Protein AF-A0A8T7BD33-F1 (afdb_monomer_lite)

Secondary structure (DSSP, 8-state):
-------HHHHHHHHHHHHHHHS-TTS-HHHHHHHHHHHHHHHHHS----HHHHHHHHHHHHHHHHHHHHHHHHHHHHHHHHHHHHHHHHT-

Structure (mmCIF, N/CA/C/O backbone):
data_AF-A0A8T7BD33-F1
#
_entry.id   AF-A0A8T7BD33-F1
#
loop_
_atom_site.group_PDB
_atom_site.id
_atom_site.type_symbol
_atom_site.label_atom_id
_atom_site.label_alt_id
_atom_site.label_comp_id
_atom_site.label_asym_id
_atom_site.label_entity_id
_atom_site.label_seq_id
_atom_site.pdbx_PDB_ins_code
_atom_site.Cartn_x
_atom_site.Cartn_y
_atom_site.Cartn_z
_atom_site.occupancy
_atom_site.B_iso_or_equiv
_atom_site.auth_seq_id
_atom_site.auth_comp_id
_atom_site.auth_asym_id
_atom_site.auth_atom_id
_atom_site.pdbx_PDB_model_num
ATOM 1 N N . MET A 1 1 ? -14.824 6.650 -11.622 1.00 39.34 1 MET A N 1
ATOM 2 C CA . MET A 1 1 ? -13.967 5.754 -12.423 1.00 39.34 1 MET A CA 1
ATOM 3 C C . MET A 1 1 ? -12.548 6.201 -12.117 1.00 39.34 1 MET A C 1
ATOM 5 O O . MET A 1 1 ? -12.193 7.288 -12.539 1.00 39.34 1 MET A O 1
ATOM 9 N N . ASN A 1 2 ? -11.816 5.511 -11.240 1.00 43.53 2 ASN A N 1
ATOM 10 C CA . ASN A 1 2 ? -10.438 5.916 -10.944 1.00 43.53 2 ASN A CA 1
ATOM 11 C C . ASN A 1 2 ? -9.597 5.596 -12.179 1.00 43.53 2 ASN A C 1
ATOM 13 O O . ASN A 1 2 ? -9.461 4.419 -12.508 1.00 43.53 2 ASN A O 1
ATOM 17 N N . ASP A 1 3 ? -9.090 6.626 -12.856 1.00 55.22 3 ASP A N 1
ATOM 18 C CA . ASP A 1 3 ? -8.107 6.466 -13.922 1.00 55.22 3 ASP A CA 1
ATOM 19 C C . ASP A 1 3 ? -6.875 5.790 -13.327 1.00 55.22 3 ASP A C 1
ATOM 21 O O . ASP A 1 3 ? -6.102 6.373 -12.565 1.00 55.22 3 ASP A O 1
ATOM 25 N N . ILE A 1 4 ? -6.748 4.502 -13.623 1.00 55.19 4 ILE A N 1
ATOM 26 C CA . ILE A 1 4 ? -5.541 3.740 -13.355 1.00 55.19 4 ILE A CA 1
ATOM 27 C C . ILE A 1 4 ? -4.458 4.384 -14.231 1.00 55.19 4 ILE A C 1
ATOM 29 O O . ILE A 1 4 ? -4.679 4.507 -15.440 1.00 55.19 4 ILE A O 1
ATOM 33 N N . PRO A 1 5 ? -3.323 4.833 -13.664 1.00 61.16 5 PRO A N 1
ATOM 34 C CA . PRO A 1 5 ? -2.234 5.363 -14.472 1.00 61.16 5 PRO A CA 1
ATOM 35 C C . PRO A 1 5 ? -1.790 4.313 -15.497 1.00 61.16 5 PRO A C 1
ATOM 37 O O . PRO A 1 5 ? -1.937 3.110 -15.268 1.00 61.16 5 PRO A O 1
ATOM 40 N N . ALA A 1 6 ? -1.283 4.789 -16.636 1.00 66.00 6 ALA A N 1
ATOM 41 C CA . ALA A 1 6 ? -0.788 3.959 -17.731 1.00 66.00 6 ALA A CA 1
ATOM 42 C C . ALA A 1 6 ? 0.082 2.798 -17.205 1.00 66.00 6 ALA A C 1
ATOM 44 O O . ALA A 1 6 ? 0.824 2.972 -16.234 1.00 66.00 6 ALA A O 1
ATOM 45 N N . SER A 1 7 ? -0.040 1.617 -17.818 1.00 71.75 7 SER A N 1
ATOM 46 C CA . SER A 1 7 ? 0.723 0.424 -17.436 1.00 71.75 7 SER A CA 1
ATOM 47 C C . SER A 1 7 ? 2.222 0.747 -17.378 1.00 71.75 7 SER A C 1
ATOM 49 O O . SER A 1 7 ? 2.687 1.564 -18.176 1.00 71.75 7 SER A O 1
ATOM 51 N N . PRO A 1 8 ? 3.019 0.090 -16.514 1.00 72.25 8 PRO A N 1
ATOM 52 C CA . PRO A 1 8 ? 4.477 0.205 -16.570 1.00 72.25 8 PRO A CA 1
ATOM 53 C C . PRO A 1 8 ? 5.040 0.026 -17.993 1.00 72.25 8 PRO A C 1
ATOM 55 O O . PRO A 1 8 ? 5.938 0.761 -18.401 1.00 72.25 8 PRO A O 1
ATOM 58 N N . GLY A 1 9 ? 4.442 -0.869 -18.792 1.00 74.75 9 GLY A N 1
ATOM 59 C CA . GLY A 1 9 ? 4.784 -1.043 -20.208 1.00 74.75 9 GLY A CA 1
ATOM 60 C C . GLY A 1 9 ? 4.503 0.192 -21.075 1.00 74.75 9 GLY A C 1
ATOM 61 O O . GLY A 1 9 ? 5.329 0.556 -21.910 1.00 74.75 9 GLY A O 1
ATOM 62 N N . ASP A 1 10 ? 3.397 0.893 -20.825 1.00 78.25 10 ASP A N 1
ATOM 63 C CA . ASP A 1 10 ? 3.019 2.111 -21.554 1.00 78.25 10 ASP A CA 1
ATOM 64 C C . ASP A 1 10 ? 3.977 3.270 -21.227 1.00 78.25 10 ASP A C 1
ATOM 66 O O . ASP A 1 10 ? 4.312 4.088 -22.087 1.00 78.25 10 ASP A O 1
ATOM 70 N N . ILE A 1 11 ? 4.447 3.341 -19.976 1.00 80.19 11 ILE A N 1
ATOM 71 C CA . ILE A 1 11 ? 5.431 4.335 -19.529 1.00 80.19 11 ILE A CA 1
ATOM 72 C C . ILE A 1 11 ? 6.773 4.083 -20.223 1.00 80.19 11 ILE A C 1
ATOM 74 O O . ILE A 1 11 ? 7.371 5.021 -20.752 1.00 80.19 11 ILE A O 1
ATOM 78 N N . ILE A 1 12 ? 7.209 2.823 -20.283 1.00 79.50 12 ILE A N 1
ATOM 79 C CA . ILE A 1 12 ? 8.423 2.404 -20.992 1.00 79.50 12 ILE A CA 1
ATOM 80 C C . ILE A 1 12 ? 8.339 2.771 -22.476 1.00 79.50 12 ILE A C 1
ATOM 82 O O . ILE A 1 12 ? 9.262 3.379 -23.026 1.00 79.50 12 ILE A O 1
ATOM 86 N N . GLU A 1 13 ? 7.226 2.449 -23.133 1.00 82.00 13 GLU A N 1
ATOM 87 C CA . GLU A 1 13 ? 7.043 2.749 -24.550 1.00 82.00 13 GLU A CA 1
ATOM 88 C C . GLU A 1 13 ? 7.069 4.258 -24.817 1.00 82.00 13 GLU A C 1
ATOM 90 O O . GLU A 1 13 ? 7.728 4.722 -25.751 1.00 82.00 13 GLU A O 1
ATOM 95 N N . ARG A 1 14 ? 6.435 5.046 -23.949 1.00 84.12 14 ARG A N 1
ATOM 96 C CA . ARG A 1 14 ? 6.412 6.505 -24.048 1.00 84.12 14 ARG A CA 1
ATOM 97 C C . ARG A 1 14 ? 7.782 7.138 -23.787 1.00 84.12 14 ARG A C 1
ATOM 99 O O . ARG A 1 14 ? 8.150 8.084 -24.488 1.00 84.12 14 ARG A O 1
ATOM 106 N N . ILE A 1 15 ? 8.566 6.612 -22.841 1.00 84.69 15 ILE A N 1
ATOM 107 C CA . ILE A 1 15 ? 9.968 7.016 -22.630 1.00 84.69 15 ILE A CA 1
ATOM 108 C C . ILE A 1 15 ? 10.784 6.715 -23.887 1.00 84.69 15 ILE A C 1
ATOM 110 O O . ILE A 1 15 ? 11.503 7.587 -24.372 1.00 84.69 15 ILE A O 1
ATOM 114 N N . MET A 1 16 ? 10.623 5.525 -24.470 1.00 82.81 16 MET A N 1
ATOM 115 C CA . MET A 1 16 ? 11.316 5.157 -25.703 1.00 82.81 16 MET A CA 1
ATOM 116 C C . MET A 1 16 ? 10.926 6.043 -26.890 1.00 82.81 16 MET A C 1
ATOM 118 O O . MET A 1 16 ? 11.795 6.432 -27.668 1.00 82.81 16 MET A O 1
ATOM 122 N N . GLN A 1 17 ? 9.646 6.385 -27.044 1.00 85.94 17 GLN A N 1
ATOM 123 C CA . GLN A 1 17 ? 9.189 7.309 -28.087 1.00 85.94 17 GLN A CA 1
ATOM 124 C C . GLN A 1 17 ? 9.758 8.718 -27.881 1.00 85.94 17 GLN A C 1
ATOM 126 O O . GLN A 1 17 ? 10.231 9.332 -28.835 1.00 85.94 17 GLN A O 1
ATOM 131 N N . THR A 1 18 ? 9.787 9.201 -26.638 1.00 87.06 18 THR A N 1
ATOM 132 C CA . THR A 1 18 ? 10.353 10.516 -26.298 1.00 87.06 18 THR A CA 1
ATOM 133 C C . THR A 1 18 ? 11.862 10.552 -26.548 1.00 87.06 18 THR A C 1
ATOM 135 O O . THR A 1 18 ? 12.363 11.498 -27.150 1.00 87.06 18 THR A O 1
ATOM 138 N N . ALA A 1 19 ? 12.585 9.497 -26.161 1.00 84.44 19 ALA A N 1
ATOM 139 C CA . ALA A 1 19 ? 14.015 9.362 -26.416 1.00 84.44 19 ALA A CA 1
ATOM 140 C C . ALA A 1 19 ? 14.321 9.329 -27.921 1.00 84.44 19 ALA A C 1
ATOM 142 O O . ALA A 1 19 ? 15.228 10.018 -28.376 1.00 84.44 19 ALA A O 1
ATOM 143 N N . LYS A 1 20 ? 13.527 8.593 -28.714 1.00 82.25 20 LYS A N 1
ATOM 144 C CA . LYS A 1 20 ? 13.647 8.584 -30.180 1.00 82.25 20 LYS A CA 1
ATOM 145 C C . LYS A 1 20 ? 13.398 9.962 -30.792 1.00 82.25 20 LYS A C 1
ATOM 147 O O . LYS A 1 20 ? 14.148 10.354 -31.674 1.00 82.25 20 LYS A O 1
ATOM 152 N N . ALA A 1 21 ? 12.391 10.694 -30.317 1.00 85.06 21 ALA A N 1
ATOM 153 C CA . ALA A 1 21 ? 12.073 12.035 -30.809 1.00 85.06 21 ALA A CA 1
ATOM 154 C C . ALA A 1 21 ? 13.138 13.088 -30.443 1.00 85.06 21 ALA A C 1
ATOM 156 O O . ALA A 1 21 ? 13.270 14.092 -31.137 1.00 85.06 21 ALA A O 1
ATOM 157 N N . ALA A 1 22 ? 13.897 12.866 -29.366 1.00 85.19 22 ALA A N 1
ATOM 158 C CA . ALA A 1 22 ? 14.989 13.739 -28.942 1.00 85.19 22 ALA A CA 1
ATOM 159 C C . ALA A 1 22 ? 16.317 13.473 -29.681 1.00 85.19 22 ALA A C 1
ATOM 161 O O . ALA A 1 22 ? 17.226 14.302 -29.618 1.00 85.19 22 ALA A O 1
ATOM 162 N N . LEU A 1 23 ? 16.451 12.331 -30.368 1.00 85.12 23 LEU A N 1
ATOM 163 C CA . LEU A 1 23 ? 17.664 11.966 -31.100 1.00 85.12 23 LEU A CA 1
ATOM 164 C C . LEU A 1 23 ? 17.633 12.509 -32.541 1.00 85.12 23 LEU A C 1
ATOM 166 O O . LEU A 1 23 ? 16.640 12.321 -33.242 1.00 85.12 23 LEU A O 1
ATOM 170 N N . PRO A 1 24 ? 18.725 13.126 -33.031 1.00 84.19 24 PRO A N 1
ATOM 171 C CA . PRO A 1 24 ? 18.834 13.532 -34.429 1.00 84.19 24 PRO A CA 1
ATOM 172 C C . PRO A 1 24 ? 18.730 12.342 -35.397 1.00 84.19 24 PRO A C 1
ATOM 174 O O . PRO A 1 24 ? 19.282 11.270 -35.144 1.00 84.19 24 PRO A O 1
ATOM 177 N N . GLU A 1 25 ? 18.120 12.559 -36.564 1.00 79.75 25 GLU A N 1
ATOM 178 C CA . GLU A 1 25 ? 18.055 11.575 -37.664 1.00 79.75 25 GLU A CA 1
ATOM 179 C C . GLU A 1 25 ? 19.448 11.070 -38.099 1.00 79.75 25 GLU A C 1
ATOM 181 O O . GLU A 1 25 ? 19.584 9.931 -38.537 1.00 79.75 25 GLU A O 1
ATOM 186 N N . SER A 1 26 ? 20.496 11.884 -37.915 1.00 83.31 26 SER A N 1
ATOM 187 C CA . SER A 1 26 ? 21.891 11.568 -38.255 1.00 83.31 26 SER A CA 1
ATOM 188 C C . SER A 1 26 ? 22.571 10.549 -37.332 1.00 83.31 26 SER A C 1
ATOM 190 O O . SER A 1 26 ? 23.690 10.122 -37.623 1.00 83.31 26 SER A O 1
ATOM 192 N N . VAL A 1 27 ? 21.936 10.156 -36.225 1.00 84.94 27 VAL A N 1
ATOM 193 C CA . VAL A 1 27 ? 22.467 9.135 -35.314 1.00 84.94 27 VAL A CA 1
ATOM 194 C C . VAL A 1 27 ? 22.327 7.752 -35.954 1.00 84.94 27 VAL A C 1
ATOM 196 O O . VAL A 1 27 ? 21.237 7.372 -36.394 1.00 84.94 27 VAL A O 1
ATOM 199 N N . SER A 1 28 ? 23.422 6.986 -35.985 1.00 86.81 28 SER A N 1
ATOM 200 C CA . SER A 1 28 ? 23.424 5.629 -36.539 1.00 86.81 28 SER A CA 1
ATOM 201 C C . SER A 1 28 ? 22.501 4.694 -35.754 1.00 86.81 28 SER A C 1
ATOM 203 O O . SER A 1 28 ? 22.255 4.884 -34.559 1.00 86.81 28 SER A O 1
ATOM 205 N N . ASN A 1 29 ? 21.997 3.658 -36.427 1.00 86.06 29 ASN A N 1
ATOM 206 C CA . ASN A 1 29 ? 21.123 2.670 -35.794 1.00 86.06 29 ASN A CA 1
ATOM 207 C C . ASN A 1 29 ? 21.812 1.968 -34.613 1.00 86.06 29 ASN A C 1
ATOM 209 O O . ASN A 1 29 ? 21.190 1.831 -33.568 1.00 86.06 29 ASN A O 1
ATOM 213 N N . ASP A 1 30 ? 23.111 1.677 -34.713 1.00 87.62 30 ASP A N 1
ATOM 214 C CA . ASP A 1 30 ? 23.883 1.061 -33.624 1.00 87.62 30 ASP A CA 1
ATOM 215 C C . ASP A 1 30 ? 23.887 1.913 -32.343 1.00 87.62 30 ASP A C 1
ATOM 217 O O . ASP A 1 30 ? 23.778 1.401 -31.229 1.00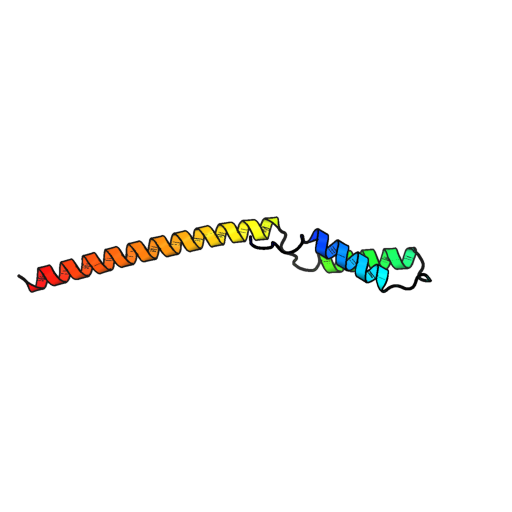 87.62 30 ASP A O 1
ATOM 221 N N . VAL A 1 31 ? 23.973 3.241 -32.479 1.00 86.62 31 VAL A N 1
ATOM 222 C CA . VAL A 1 31 ? 23.913 4.154 -31.328 1.00 86.62 31 VAL A CA 1
ATOM 223 C C . VAL A 1 31 ? 22.492 4.220 -30.767 1.00 86.62 31 VAL A C 1
ATOM 225 O O . VAL A 1 31 ? 22.321 4.242 -29.549 1.00 86.62 31 VAL A O 1
ATOM 228 N N . LYS A 1 32 ? 21.464 4.199 -31.627 1.00 83.62 32 LYS A N 1
ATOM 229 C CA . LYS A 1 32 ? 20.056 4.143 -31.193 1.00 83.62 32 LYS A CA 1
ATOM 230 C C . LYS A 1 32 ? 19.764 2.862 -30.405 1.00 83.62 32 LYS A C 1
ATOM 232 O O . LYS A 1 32 ? 19.082 2.931 -29.383 1.00 83.62 32 LYS A O 1
ATOM 237 N N . ASP A 1 33 ? 20.307 1.729 -30.838 1.00 87.50 33 ASP A N 1
ATOM 238 C CA . ASP A 1 33 ? 20.128 0.435 -30.176 1.00 87.50 33 ASP A CA 1
ATOM 239 C C . ASP A 1 33 ? 20.855 0.382 -28.827 1.00 87.50 33 ASP A C 1
ATOM 241 O O . ASP A 1 33 ? 20.266 -0.047 -27.833 1.00 87.50 33 ASP A O 1
ATOM 245 N N . ASN A 1 34 ? 22.071 0.930 -28.743 1.00 88.75 34 ASN A N 1
ATOM 246 C CA . ASN A 1 34 ? 22.795 1.060 -27.474 1.00 88.75 34 ASN A CA 1
ATOM 247 C C . ASN A 1 34 ? 22.074 1.978 -26.474 1.00 88.75 34 ASN A C 1
ATOM 249 O O . ASN A 1 34 ? 21.979 1.654 -25.292 1.00 88.75 34 ASN A O 1
ATOM 253 N N . ILE A 1 35 ? 21.515 3.103 -26.934 1.00 86.56 35 ILE A N 1
ATOM 254 C CA . ILE A 1 35 ? 20.717 4.001 -26.083 1.00 86.56 35 ILE A CA 1
ATOM 255 C C . ILE A 1 35 ? 19.441 3.301 -25.604 1.00 86.56 35 ILE A C 1
ATOM 257 O O . ILE A 1 35 ? 19.062 3.434 -24.442 1.00 86.56 35 ILE A O 1
ATOM 261 N N . ARG A 1 36 ? 18.781 2.526 -26.474 1.00 84.88 36 ARG A N 1
ATOM 262 C CA . ARG A 1 36 ? 17.597 1.739 -26.108 1.00 84.88 36 ARG A CA 1
ATOM 263 C C . ARG A 1 36 ? 17.928 0.701 -25.036 1.00 84.88 36 ARG A C 1
ATOM 265 O O . ARG A 1 36 ? 17.164 0.575 -24.084 1.00 84.88 36 ARG A O 1
ATOM 272 N N . ALA A 1 37 ? 19.048 -0.006 -25.177 1.00 87.62 37 ALA A N 1
ATOM 273 C CA . ALA A 1 37 ? 19.509 -0.979 -24.191 1.00 87.62 37 ALA A CA 1
ATOM 274 C C . ALA A 1 37 ? 19.798 -0.317 -22.835 1.00 87.62 37 ALA A C 1
ATOM 276 O O . ALA A 1 37 ? 19.291 -0.785 -21.821 1.00 87.62 37 ALA A O 1
ATOM 277 N N . ALA A 1 38 ? 20.501 0.820 -22.828 1.00 87.38 38 ALA A N 1
ATOM 278 C CA . ALA A 1 38 ? 20.804 1.565 -21.606 1.00 87.38 38 ALA A CA 1
ATOM 279 C C . ALA A 1 38 ? 19.540 2.092 -20.900 1.00 87.38 38 ALA A C 1
ATOM 281 O O . ALA A 1 38 ? 19.427 2.016 -19.681 1.00 87.38 38 ALA A O 1
ATOM 282 N N . ILE A 1 39 ? 18.553 2.597 -21.651 1.00 85.38 39 ILE A N 1
ATOM 283 C CA . ILE A 1 39 ? 17.264 3.023 -21.081 1.00 85.38 39 ILE A CA 1
ATOM 284 C C . ILE A 1 39 ? 16.516 1.827 -20.485 1.00 85.38 39 ILE A C 1
ATOM 286 O O . ILE A 1 39 ? 15.933 1.947 -19.412 1.00 85.38 39 ILE A O 1
ATOM 290 N N . GLN A 1 40 ? 16.526 0.681 -21.167 1.00 82.56 40 GLN A N 1
ATOM 291 C CA . GLN A 1 40 ? 15.857 -0.520 -20.676 1.00 82.56 40 GLN A CA 1
ATOM 292 C C . GLN A 1 40 ? 16.515 -1.055 -19.398 1.00 82.56 40 GLN A C 1
ATOM 294 O O . GLN A 1 40 ? 15.803 -1.462 -18.488 1.00 82.56 40 GLN A O 1
ATOM 299 N N . GLU A 1 41 ? 17.845 -1.021 -19.317 1.00 86.19 41 GLU A N 1
ATOM 300 C CA . GLU A 1 41 ? 18.614 -1.393 -18.125 1.00 86.19 41 GLU A CA 1
ATOM 301 C C . GLU A 1 41 ? 18.281 -0.476 -16.943 1.00 86.19 41 GLU A C 1
ATOM 303 O O . GLU A 1 41 ? 17.856 -0.960 -15.900 1.00 86.19 41 GLU A O 1
ATOM 308 N N . VAL A 1 42 ? 18.315 0.846 -17.143 1.00 82.81 42 VAL A N 1
ATOM 309 C CA . VAL A 1 42 ? 17.953 1.817 -16.098 1.00 82.81 42 VAL A CA 1
ATOM 310 C C . VAL A 1 42 ? 16.511 1.635 -15.621 1.00 82.81 42 VAL A C 1
ATOM 312 O O . VAL A 1 42 ? 16.246 1.781 -14.434 1.00 82.81 42 VAL A O 1
ATOM 315 N N . ILE A 1 43 ? 15.563 1.319 -16.510 1.00 78.94 43 ILE A N 1
ATOM 316 C CA . ILE A 1 43 ? 14.171 1.083 -16.098 1.00 78.94 43 ILE A CA 1
ATOM 317 C C . ILE A 1 43 ? 14.009 -0.246 -15.354 1.00 78.94 43 ILE A C 1
ATOM 319 O O . ILE A 1 43 ? 13.194 -0.318 -14.441 1.00 78.94 43 ILE A O 1
ATOM 323 N N . ASN A 1 44 ? 14.777 -1.276 -15.708 1.00 77.88 44 ASN A N 1
ATOM 324 C CA . ASN A 1 44 ? 14.776 -2.539 -14.970 1.00 77.88 44 ASN A CA 1
ATOM 325 C C . ASN A 1 44 ? 15.409 -2.391 -13.574 1.00 77.88 44 ASN A C 1
ATOM 327 O O . ASN A 1 44 ? 15.018 -3.112 -12.661 1.00 77.88 44 ASN A O 1
ATOM 331 N N . ASP A 1 45 ? 16.362 -1.467 -13.422 1.00 78.00 45 ASP A N 1
ATOM 332 C CA . ASP A 1 45 ? 17.009 -1.142 -12.144 1.00 78.00 45 ASP A CA 1
ATOM 333 C C . ASP A 1 45 ? 16.164 -0.215 -11.256 1.00 78.00 45 ASP A C 1
ATOM 335 O O . ASP A 1 45 ? 16.376 -0.142 -10.042 1.00 78.00 45 ASP A O 1
ATOM 339 N N . LEU A 1 46 ? 15.206 0.514 -11.836 1.00 75.56 46 LEU A N 1
ATOM 340 C CA . LEU A 1 46 ? 14.186 1.198 -11.052 1.00 75.56 46 LEU A CA 1
ATOM 341 C C . LEU A 1 46 ? 13.301 0.127 -10.399 1.00 75.56 46 LEU A C 1
ATOM 343 O O . LEU A 1 46 ? 12.846 -0.795 -11.068 1.00 75.56 46 LEU A O 1
ATOM 347 N N . ASP A 1 47 ? 13.042 0.262 -9.096 1.00 66.62 47 ASP A N 1
ATOM 348 C CA . ASP A 1 47 ? 12.140 -0.610 -8.326 1.00 66.62 47 ASP A CA 1
ATOM 349 C C . ASP A 1 47 ? 10.680 -0.373 -8.761 1.00 66.62 47 ASP A C 1
ATOM 351 O O . ASP A 1 47 ? 9.874 0.277 -8.088 1.00 66.62 47 ASP A O 1
ATOM 355 N N . VAL A 1 48 ? 10.373 -0.776 -9.994 1.00 71.19 48 VAL A N 1
ATOM 356 C CA . VAL A 1 48 ? 9.081 -0.576 -10.634 1.00 71.19 48 VAL A CA 1
ATOM 357 C C . VAL A 1 48 ? 8.119 -1.600 -10.058 1.00 71.19 48 VAL A C 1
ATOM 359 O O . VAL A 1 48 ? 8.136 -2.769 -10.435 1.00 71.19 48 VAL A O 1
ATOM 362 N N . VAL A 1 49 ? 7.229 -1.133 -9.182 1.00 67.88 49 VAL A N 1
ATOM 363 C CA . VAL A 1 49 ? 6.099 -1.937 -8.710 1.00 67.88 49 VAL A CA 1
ATOM 364 C C . VAL A 1 49 ? 5.231 -2.290 -9.912 1.00 67.88 49 VAL A C 1
ATOM 366 O O . VAL A 1 49 ? 4.710 -1.414 -10.615 1.00 67.88 49 VAL A O 1
ATOM 369 N N . THR A 1 50 ? 5.080 -3.585 -10.162 1.00 75.12 50 THR A N 1
ATOM 370 C CA . THR A 1 50 ? 4.246 -4.067 -11.258 1.00 75.12 50 THR A CA 1
ATOM 371 C C . THR A 1 50 ? 2.782 -3.730 -10.990 1.00 75.12 50 THR A C 1
ATOM 373 O O . TH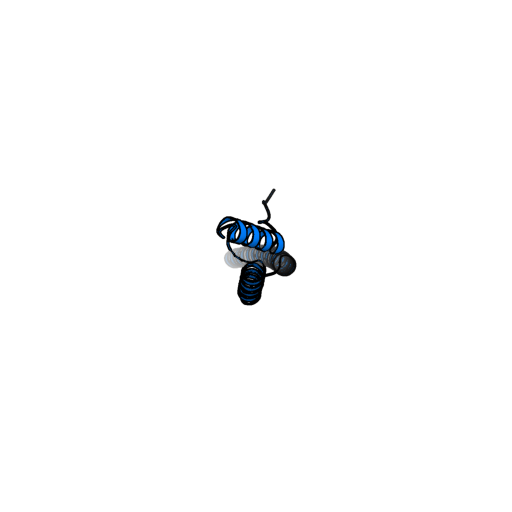R A 1 50 ? 2.343 -3.539 -9.852 1.00 75.12 50 THR A O 1
ATOM 376 N N . ARG A 1 51 ? 1.977 -3.659 -12.054 1.00 77.75 51 ARG A N 1
ATOM 377 C CA . ARG A 1 51 ? 0.538 -3.415 -11.900 1.00 77.75 51 ARG A CA 1
ATOM 378 C C . ARG A 1 51 ? -0.130 -4.490 -11.036 1.00 77.75 51 ARG A C 1
ATOM 380 O O . ARG A 1 51 ? -0.993 -4.156 -10.229 1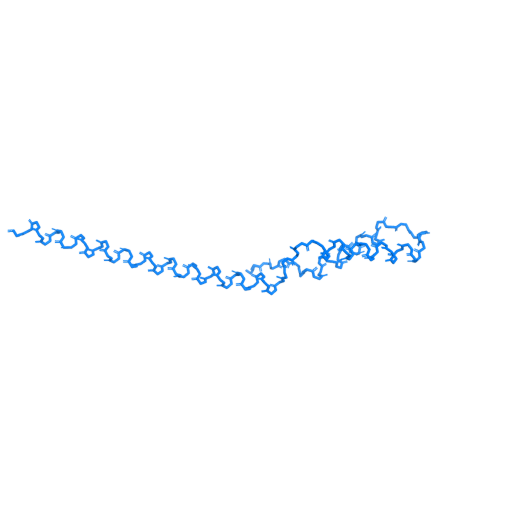.00 77.75 51 ARG A O 1
ATOM 387 N N . ASP A 1 52 ? 0.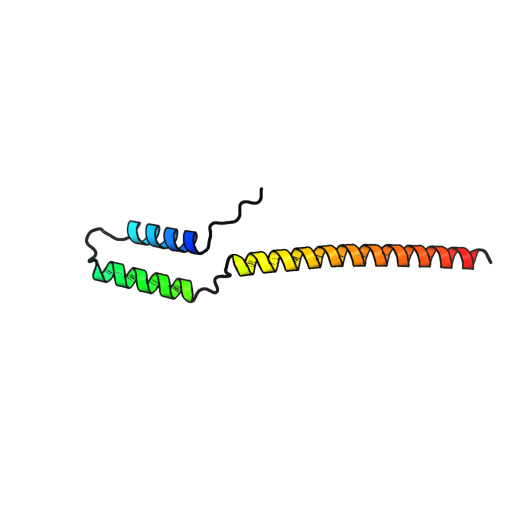310 -5.736 -11.168 1.00 76.31 52 ASP A N 1
ATOM 388 C CA . ASP A 1 52 ? -0.219 -6.867 -10.409 1.00 76.31 52 ASP A CA 1
ATOM 389 C C . ASP A 1 52 ? 0.090 -6.724 -8.912 1.00 76.31 52 ASP A C 1
ATOM 391 O O . ASP A 1 52 ? -0.797 -6.885 -8.076 1.00 76.31 52 ASP A O 1
ATOM 395 N N . GLU A 1 53 ? 1.313 -6.319 -8.554 1.00 79.88 53 GLU A N 1
ATOM 396 C CA . GLU A 1 53 ? 1.684 -6.029 -7.163 1.00 79.88 53 GLU A CA 1
ATOM 397 C C . GLU A 1 53 ? 0.901 -4.844 -6.591 1.00 79.88 53 GLU A C 1
ATOM 399 O O . GLU A 1 53 ? 0.467 -4.885 -5.437 1.00 79.88 53 GLU A O 1
ATOM 404 N N . LEU A 1 54 ? 0.661 -3.804 -7.395 1.00 81.62 54 LEU A N 1
ATOM 405 C CA . LEU A 1 54 ? -0.163 -2.669 -6.987 1.00 81.62 54 LEU A CA 1
ATOM 406 C C . LEU A 1 54 ? -1.614 -3.093 -6.720 1.00 81.62 54 LEU A C 1
ATOM 408 O O . LEU A 1 54 ? -2.237 -2.617 -5.768 1.00 81.62 54 LEU A O 1
ATOM 412 N N . ASP A 1 55 ? -2.169 -3.976 -7.545 1.00 83.06 55 ASP A N 1
ATOM 413 C CA . ASP A 1 55 ? -3.534 -4.467 -7.373 1.00 83.06 55 ASP A CA 1
ATOM 414 C C . ASP A 1 55 ? -3.652 -5.388 -6.145 1.00 83.06 55 ASP A C 1
ATOM 416 O O . ASP A 1 55 ? -4.604 -5.246 -5.371 1.00 83.06 55 ASP A O 1
ATOM 420 N N . VAL A 1 56 ? -2.635 -6.210 -5.859 1.00 89.81 56 VAL A N 1
ATOM 421 C CA . VAL A 1 56 ? -2.537 -6.963 -4.594 1.00 89.81 56 VAL A CA 1
ATOM 422 C C . VAL A 1 56 ? -2.488 -6.016 -3.389 1.00 89.81 56 VAL A C 1
ATOM 424 O O . VAL A 1 56 ? -3.211 -6.215 -2.411 1.00 89.81 56 VAL A O 1
ATOM 427 N N . GLN A 1 57 ? -1.691 -4.945 -3.445 1.00 87.12 57 GLN A N 1
ATOM 428 C CA . GLN A 1 57 ? -1.622 -3.963 -2.356 1.00 87.12 57 GLN A CA 1
ATOM 429 C C . GLN A 1 57 ? -2.961 -3.255 -2.123 1.00 87.12 57 GLN A C 1
ATOM 431 O O . GLN A 1 57 ? -3.336 -3.012 -0.973 1.00 87.12 57 GLN A O 1
ATOM 436 N N . LYS A 1 58 ? -3.719 -2.958 -3.186 1.00 90.06 58 LYS A N 1
ATOM 437 C CA . LYS A 1 58 ? -5.077 -2.408 -3.053 1.00 90.06 58 LYS A CA 1
ATOM 438 C C . LYS A 1 58 ? -6.008 -3.379 -2.340 1.00 90.06 58 LYS A C 1
ATOM 440 O O . LYS A 1 58 ? -6.771 -2.944 -1.479 1.00 90.06 58 LYS A O 1
ATOM 445 N N . GLU A 1 59 ? -5.948 -4.668 -2.663 1.00 93.31 59 GLU A N 1
ATOM 446 C CA . GLU A 1 59 ? -6.754 -5.688 -1.988 1.00 93.31 59 GLU A CA 1
ATOM 447 C C . GLU A 1 59 ? -6.392 -5.784 -0.497 1.00 93.31 59 GLU A C 1
ATOM 449 O O . GLU A 1 59 ? -7.272 -5.781 0.368 1.00 93.31 59 GLU A O 1
ATOM 454 N N . VAL A 1 60 ? -5.095 -5.798 -0.175 1.00 96.56 60 VAL A N 1
ATOM 455 C CA . VAL A 1 60 ? -4.610 -5.779 1.215 1.00 96.56 60 VAL A CA 1
ATOM 456 C C . VAL A 1 60 ? -5.104 -4.530 1.948 1.00 96.56 60 VAL A C 1
ATOM 458 O O . VAL A 1 60 ? -5.581 -4.626 3.082 1.00 96.56 60 VAL A O 1
ATOM 461 N N . LEU A 1 61 ? -5.056 -3.362 1.304 1.00 96.69 6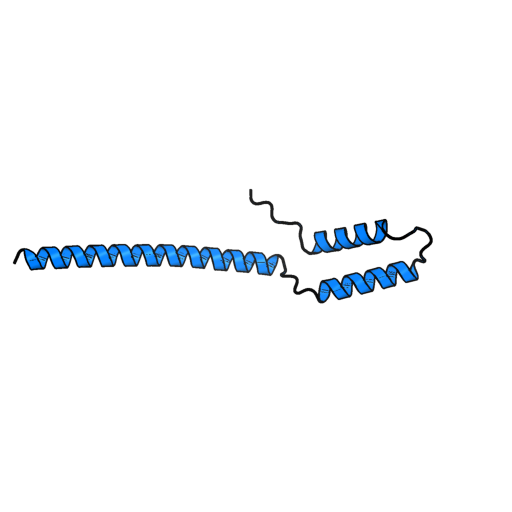1 LEU A N 1
ATOM 462 C CA . LEU A 1 61 ? -5.541 -2.109 1.877 1.00 96.69 61 LEU A CA 1
ATOM 463 C C . LEU A 1 61 ? -7.054 -2.143 2.125 1.00 96.69 61 LEU A C 1
ATOM 465 O O . LEU A 1 61 ? -7.508 -1.710 3.182 1.00 96.69 61 LEU A O 1
ATOM 469 N N . GLN A 1 62 ? -7.836 -2.682 1.187 1.00 96.69 62 GLN A N 1
ATOM 470 C CA . GLN A 1 62 ? -9.282 -2.852 1.350 1.00 96.69 62 GLN A CA 1
ATOM 471 C C . GLN A 1 62 ? -9.611 -3.769 2.532 1.00 96.69 62 GLN A C 1
ATOM 473 O O . GLN A 1 62 ? -10.430 -3.404 3.374 1.00 96.69 62 GLN A O 1
ATOM 478 N N . LYS A 1 63 ? -8.931 -4.916 2.646 1.00 97.00 63 LYS A N 1
ATOM 479 C CA . LYS A 1 63 ? -9.086 -5.833 3.789 1.00 97.00 63 LYS A CA 1
ATOM 480 C C . LYS A 1 63 ? -8.700 -5.171 5.108 1.00 97.00 63 LYS A C 1
ATOM 482 O O . LYS A 1 63 ? -9.378 -5.364 6.112 1.00 97.00 63 LYS A O 1
ATOM 487 N N . THR A 1 64 ? -7.633 -4.376 5.104 1.00 96.94 64 THR A N 1
ATOM 488 C CA . THR A 1 64 ? -7.183 -3.645 6.295 1.00 96.94 64 THR A CA 1
ATOM 489 C C . THR A 1 64 ? -8.224 -2.623 6.732 1.00 96.94 64 THR A C 1
ATOM 491 O O . THR A 1 64 ? -8.555 -2.585 7.911 1.00 96.94 64 THR A O 1
ATOM 494 N N . ARG A 1 65 ? -8.798 -1.855 5.795 1.00 97.88 65 ARG A N 1
ATOM 495 C CA . ARG A 1 65 ? -9.890 -0.914 6.093 1.00 97.88 65 ARG A CA 1
ATOM 496 C C . ARG A 1 65 ? -11.102 -1.625 6.684 1.00 97.88 65 ARG A C 1
ATOM 498 O O . ARG A 1 65 ? -11.534 -1.255 7.763 1.00 97.88 65 ARG A O 1
ATOM 505 N N . ALA A 1 66 ? -11.558 -2.705 6.051 1.00 97.31 66 ALA A N 1
ATOM 506 C CA . ALA A 1 66 ? -12.684 -3.484 6.563 1.00 97.31 66 ALA A CA 1
ATOM 507 C C . ALA A 1 66 ? -12.439 -4.006 7.991 1.00 97.31 66 ALA A C 1
ATOM 509 O O . ALA A 1 66 ? -13.343 -4.008 8.820 1.00 97.31 66 ALA A O 1
ATOM 510 N N . LYS A 1 67 ? -11.203 -4.419 8.296 1.00 97.25 67 LYS A N 1
ATOM 511 C CA . LYS A 1 67 ? -10.833 -4.883 9.635 1.00 97.25 67 LYS A CA 1
ATOM 512 C C . LYS A 1 67 ? -10.760 -3.751 10.662 1.00 97.25 67 LYS A C 1
ATOM 514 O O . LYS A 1 67 ? -11.097 -3.975 11.819 1.00 97.25 67 LYS A O 1
ATOM 519 N N . VAL A 1 68 ? -10.328 -2.556 10.256 1.00 98.25 68 VAL A N 1
ATOM 520 C CA . VAL A 1 68 ? -10.378 -1.360 11.110 1.00 98.25 68 VAL A CA 1
ATOM 521 C C . VAL A 1 68 ? -11.830 -1.021 11.444 1.00 98.25 68 VAL A C 1
ATOM 523 O O . VAL A 1 68 ? -12.144 -0.902 12.623 1.00 98.25 68 VAL A O 1
ATOM 526 N N . ASP A 1 69 ? -12.717 -0.991 10.448 1.00 97.88 69 ASP A N 1
ATOM 527 C CA . ASP A 1 69 ? -14.144 -0.702 10.649 1.00 97.88 69 ASP A CA 1
ATOM 528 C C . ASP A 1 69 ? -14.803 -1.719 11.608 1.00 97.88 69 ASP A C 1
ATOM 530 O O . ASP A 1 69 ? -15.579 -1.358 12.495 1.00 97.88 69 ASP A O 1
ATOM 534 N N . GLU A 1 70 ? -14.466 -3.008 11.478 1.00 98.12 70 GLU A N 1
ATOM 535 C CA . GLU A 1 70 ? -14.931 -4.061 12.392 1.00 98.12 70 GLU A CA 1
ATOM 536 C C . GLU A 1 70 ? -14.440 -3.828 13.829 1.00 98.12 70 GLU A C 1
ATOM 538 O O . GLU A 1 70 ? -15.214 -3.931 14.783 1.00 98.12 70 GLU A O 1
ATOM 543 N N . MET A 1 71 ? -13.158 -3.498 13.999 1.00 97.38 71 MET A N 1
ATOM 544 C CA . MET A 1 71 ? -12.582 -3.228 15.316 1.00 97.38 71 MET A CA 1
ATOM 545 C C . MET A 1 71 ? -13.216 -2.001 15.975 1.00 97.38 71 MET A C 1
ATOM 547 O O . MET A 1 71 ? -13.505 -2.047 17.170 1.00 97.38 71 MET A O 1
ATOM 551 N N . GLU A 1 72 ? -13.472 -0.936 15.215 1.00 97.88 72 GLU A N 1
ATOM 552 C CA . GLU A 1 72 ? -14.177 0.253 15.702 1.00 97.88 72 GLU A CA 1
ATOM 553 C C . GLU A 1 72 ? -15.592 -0.093 16.187 1.00 97.88 72 GLU A C 1
ATOM 555 O O . GLU A 1 72 ? -15.991 0.323 17.276 1.00 97.88 72 GLU A O 1
ATOM 560 N N . ALA A 1 73 ? -16.325 -0.930 15.444 1.00 97.81 73 ALA A N 1
ATOM 561 C CA . ALA A 1 73 ? -17.654 -1.387 15.850 1.00 97.81 73 ALA A CA 1
ATOM 562 C C . ALA A 1 73 ? -17.622 -2.219 17.145 1.00 97.81 73 ALA A C 1
ATOM 564 O O . ALA A 1 73 ? -18.475 -2.046 18.019 1.00 97.81 73 ALA A O 1
ATOM 565 N N . ILE A 1 74 ? -16.628 -3.102 17.294 1.00 97.94 74 ILE A N 1
ATOM 566 C CA . ILE A 1 74 ? -16.445 -3.897 18.516 1.00 97.94 74 ILE A CA 1
ATOM 567 C C . ILE A 1 74 ? -16.142 -2.987 19.710 1.00 97.94 74 ILE A C 1
ATOM 569 O O . ILE A 1 74 ? -16.708 -3.184 20.785 1.00 97.94 74 ILE A O 1
ATOM 573 N N . ILE A 1 75 ? -15.262 -1.997 19.539 1.00 98.31 75 ILE A N 1
ATOM 574 C CA . ILE A 1 75 ? -14.921 -1.049 20.605 1.00 98.31 75 ILE A CA 1
ATOM 575 C C . ILE A 1 75 ? -16.170 -0.281 21.044 1.00 98.31 75 ILE A C 1
ATOM 577 O O . ILE A 1 75 ? -16.458 -0.257 22.238 1.00 98.31 75 ILE A O 1
ATOM 581 N N . ALA A 1 76 ? -16.960 0.242 20.104 1.00 97.62 76 ALA A N 1
ATOM 582 C CA . ALA A 1 76 ? -18.186 0.976 20.418 1.00 97.62 76 ALA A CA 1
ATOM 583 C C . ALA A 1 76 ? -19.209 0.128 21.203 1.00 97.62 76 ALA A C 1
ATOM 585 O O . ALA A 1 76 ? -19.799 0.596 22.179 1.00 97.62 76 ALA A O 1
ATOM 586 N N . ASP A 1 77 ? -19.402 -1.141 20.828 1.00 97.56 77 ASP A N 1
ATOM 587 C CA . ASP A 1 77 ? -20.281 -2.065 21.561 1.00 97.56 77 ASP A CA 1
ATOM 588 C C . ASP A 1 77 ? -19.762 -2.355 22.982 1.00 97.56 77 ASP A C 1
ATOM 590 O O . ASP A 1 77 ? -20.534 -2.395 23.947 1.00 97.56 77 ASP A O 1
ATOM 594 N N . LEU A 1 78 ? -18.447 -2.525 23.143 1.00 97.31 78 LEU A N 1
ATOM 595 C CA . LEU A 1 78 ? -17.830 -2.728 24.455 1.00 97.31 78 LEU A CA 1
ATOM 596 C C . LEU A 1 78 ? -17.956 -1.491 25.350 1.00 97.31 78 LEU A C 1
ATOM 598 O O . LEU A 1 78 ? -18.279 -1.636 26.533 1.00 97.31 78 LEU A O 1
ATOM 602 N N . GLU A 1 79 ? -17.738 -0.297 24.798 1.00 96.88 79 GLU A N 1
ATOM 603 C CA . GLU A 1 79 ? -17.924 0.978 25.495 1.00 96.88 79 GLU A CA 1
ATOM 604 C C . GLU A 1 79 ? -19.373 1.125 25.975 1.00 96.88 79 GLU A C 1
ATOM 606 O O . GLU A 1 79 ? -19.610 1.346 27.166 1.00 96.88 79 GLU A O 1
ATOM 611 N N . GLN A 1 80 ? -20.352 0.853 25.107 1.00 96.56 80 GLN A N 1
ATOM 612 C CA . GLN A 1 80 ? -21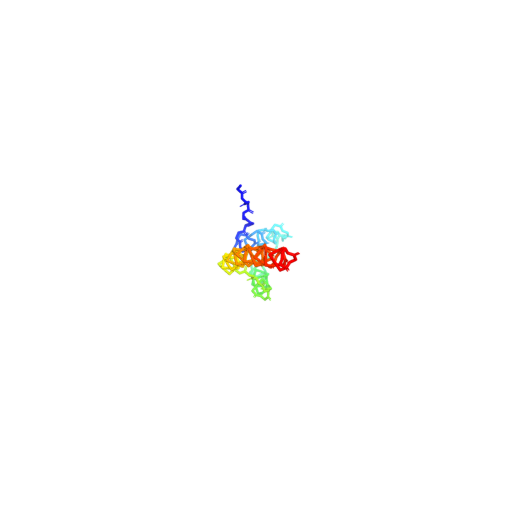.771 0.906 25.464 1.00 96.56 80 GLN A CA 1
ATOM 613 C C . GLN A 1 80 ? -22.133 -0.093 26.577 1.00 96.56 80 GLN A C 1
ATOM 615 O O . GLN A 1 80 ? -22.853 0.234 27.528 1.00 96.56 80 GLN A O 1
ATOM 620 N N . LYS A 1 81 ? -21.636 -1.332 26.495 1.00 95.88 81 LYS A N 1
ATOM 621 C CA . LYS A 1 81 ? -21.855 -2.350 27.537 1.00 95.88 81 LYS A CA 1
ATOM 622 C C . LYS A 1 81 ? -21.248 -1.936 28.876 1.00 95.88 81 LYS A C 1
ATOM 624 O O . LYS A 1 81 ? -21.825 -2.236 29.928 1.00 95.88 81 LYS A O 1
ATOM 629 N N . LEU A 1 82 ? -20.093 -1.271 28.854 1.00 96.19 82 LEU A N 1
ATOM 630 C CA . LEU A 1 82 ? -19.434 -0.781 30.059 1.00 96.19 82 LEU A CA 1
ATOM 631 C C . LEU A 1 82 ? -20.249 0.335 30.721 1.00 96.19 82 LEU A C 1
ATOM 633 O O . LEU A 1 82 ? -20.492 0.256 31.928 1.00 96.19 82 LEU A O 1
ATOM 637 N N . GLU A 1 83 ? -20.734 1.306 29.946 1.00 95.06 83 GLU A N 1
ATOM 638 C CA . GLU A 1 83 ? -21.613 2.375 30.437 1.00 95.06 83 GLU A CA 1
ATOM 639 C C . GLU A 1 83 ? -22.878 1.808 31.088 1.00 95.06 83 GLU A C 1
ATOM 641 O O . GLU A 1 83 ? -23.167 2.102 32.250 1.00 95.06 83 GLU A O 1
ATOM 646 N N . GLN A 1 84 ? -23.569 0.885 30.412 1.00 94.12 84 GLN A N 1
ATOM 647 C CA . GLN A 1 84 ? -24.760 0.227 30.964 1.00 94.12 84 GLN A CA 1
ATOM 648 C C . GLN A 1 84 ? -24.473 -0.491 32.290 1.00 94.12 84 GLN A C 1
ATOM 650 O O . GLN A 1 84 ? -25.303 -0.500 33.204 1.00 94.12 84 GLN A O 1
ATOM 655 N N . LYS A 1 85 ? -23.302 -1.126 32.417 1.00 93.69 85 LYS A N 1
ATOM 656 C CA . LYS A 1 85 ? -22.902 -1.812 33.651 1.00 93.69 85 LYS A CA 1
ATOM 657 C C . LYS A 1 85 ? -22.641 -0.822 34.787 1.00 93.69 85 LYS A C 1
ATOM 659 O O . LYS A 1 85 ? -23.008 -1.112 35.928 1.00 93.69 85 LYS A O 1
ATOM 664 N N . LEU A 1 86 ? -22.028 0.323 34.491 1.00 93.06 86 LEU A N 1
ATOM 665 C CA . LEU A 1 86 ? -21.782 1.386 35.466 1.00 93.06 86 LEU A CA 1
ATOM 666 C C . LEU A 1 86 ? -23.094 2.014 35.951 1.00 93.06 86 LEU A C 1
ATOM 668 O O . LEU A 1 86 ? -23.294 2.129 37.161 1.00 93.06 86 LEU A O 1
ATOM 672 N N . GLU A 1 87 ? -24.026 2.311 35.044 1.00 90.50 87 GLU A N 1
ATOM 673 C CA . GLU A 1 87 ? -25.353 2.836 35.392 1.00 90.50 87 GLU A CA 1
ATOM 674 C C . GLU A 1 87 ? -26.162 1.873 36.268 1.00 90.50 87 GLU A C 1
ATOM 676 O O . GLU A 1 87 ? -26.841 2.291 37.206 1.00 90.50 87 GLU A O 1
ATOM 681 N N . ARG A 1 88 ? -26.091 0.563 35.993 1.00 89.25 88 ARG A N 1
ATOM 682 C CA . ARG A 1 88 ? -26.751 -0.454 36.828 1.00 89.25 88 ARG A CA 1
ATOM 683 C C . ARG A 1 88 ? -26.164 -0.506 38.235 1.00 89.25 88 ARG A C 1
ATOM 685 O O . ARG A 1 88 ? -26.913 -0.689 39.188 1.00 89.25 88 ARG A O 1
ATOM 692 N N . LYS A 1 89 ? -24.845 -0.339 38.372 1.00 81.62 89 LYS A N 1
ATOM 693 C CA . LYS A 1 89 ? -24.162 -0.352 39.672 1.00 81.62 89 LYS A CA 1
ATOM 694 C C . LYS A 1 89 ? -24.461 0.898 40.504 1.00 81.62 89 LYS A C 1
ATOM 696 O O . LYS A 1 89 ? -24.481 0.789 41.719 1.00 81.62 89 LYS A O 1
ATOM 701 N N . SER A 1 90 ? -24.694 2.059 39.884 1.00 77.62 90 SER A N 1
ATOM 702 C CA . SER A 1 90 ? -25.023 3.292 40.621 1.00 77.62 90 SER A CA 1
ATOM 703 C C . SER A 1 90 ? -26.481 3.361 41.097 1.00 77.62 90 SER A C 1
ATOM 705 O O . SER A 1 90 ? -26.821 4.261 41.859 1.00 77.62 90 SER A O 1
ATOM 707 N N . LYS A 1 91 ? -27.355 2.478 40.595 1.00 70.75 91 LYS A N 1
ATOM 708 C CA . LYS A 1 91 ? -28.785 2.403 40.947 1.00 70.75 91 LYS A CA 1
ATOM 709 C C . LYS A 1 91 ? -29.094 1.345 42.022 1.00 70.75 91 LYS A C 1
ATOM 711 O O . LYS A 1 91 ? -30.264 1.172 42.357 1.00 70.75 91 LYS A O 1
ATOM 716 N N . LEU A 1 92 ? -28.073 0.642 42.519 1.00 57.75 92 LEU A N 1
ATOM 717 C CA . LEU A 1 92 ? -28.113 -0.323 43.628 1.00 57.75 92 LEU A CA 1
ATOM 718 C C . LEU A 1 92 ? -27.489 0.304 44.877 1.00 57.75 92 LEU A C 1
ATOM 720 O O . LEU A 1 92 ? -27.996 0.003 45.977 1.00 57.75 92 LEU A O 1
#

Foldseek 3Di:
DPPDPDFLVVVLVVVLVVVVVPDDPPDDPVVNVVVNVVSVVVSVVPPDQGPVNVVVVVVVVVVVVVVVVVVVVVVVVVVVVVVVVVVVVVVD

Radius of gyration: 28.0 Å; chains: 1; bounding box: 53×21×82 Å

Sequence (92 aa):
MNDIPASPGDIIERIMQTAKAALPESVSNDVKDNIRAAIQEVINDLDVVTRDELDVQKEVLQKTRAKVDEMEAIIADLEQKLEQKLERKSKL

pLDDT: mean 84.35, std 12.09, range [39.34, 98.31]